Protein AF-A8RVJ3-F1 (afdb_monomer_lite)

Foldseek 3Di:
DVVVCVVVVVDDCVVVVDDPDPVVVVVVVVVVVVLVVCVVVDDPVVNVVVVVVVVVVVVVVVVVVVVCCVVVVVVVVVVVVVVVVVVVVVD

Radius of gyration: 20.99 Å; chains: 1; bounding box: 49×29×57 Å

Sequence (91 aa):
MILEAMYNGEFYPCETVVPTSPEYRKAIQTCAALMEQLSQRLSKEDYALVEELRAQNAIAQCEESESHFKYGFSAGLIVQQEAHEQLQNKK

Secondary structure (DSSP, 8-state):
-HHHHHHTT---HHHH-----HHHHHHHHHHHHHHHHHHHHS-HHHHHHHHHHHHHHHHHHHHHHHHHHHHHHHHHHHHHHHHHHHHHTT-

InterPro domains:
  IPR049215 Protein of unknown function DUF6809 [PF20648] (2-77)

pLDDT: mean 92.53, std 7.79, range [52.66, 98.38]

Structure (mmCIF, N/CA/C/O backbone):
data_AF-A8RVJ3-F1
#
_entry.id   AF-A8RVJ3-F1
#
loop_
_atom_site.group_PDB
_atom_site.id
_atom_site.type_symbol
_atom_site.label_atom_id
_atom_site.label_alt_id
_atom_site.label_comp_id
_atom_site.label_asym_id
_atom_site.label_entity_id
_atom_site.label_seq_id
_atom_site.pdbx_PDB_ins_code
_atom_site.Cartn_x
_atom_site.Cartn_y
_atom_site.Cartn_z
_atom_site.occupancy
_atom_site.B_iso_or_equiv
_atom_site.auth_seq_id
_atom_site.auth_comp_id
_atom_site.auth_asym_id
_atom_site.auth_atom_id
_atom_site.pdbx_PDB_model_num
ATOM 1 N N . MET A 1 1 ? -17.169 -16.930 14.267 1.00 81.00 1 MET A N 1
ATOM 2 C CA . MET A 1 1 ? -16.697 -15.768 15.075 1.00 81.00 1 MET A CA 1
ATOM 3 C C . MET A 1 1 ? -15.352 -15.277 14.538 1.00 81.00 1 MET A C 1
ATOM 5 O O . MET A 1 1 ? -14.709 -16.037 13.829 1.00 81.00 1 MET A O 1
ATOM 9 N N . ILE A 1 2 ? -14.891 -14.055 14.854 1.00 85.56 2 ILE A N 1
ATOM 10 C CA . ILE A 1 2 ? -13.614 -13.547 14.299 1.00 85.56 2 ILE A CA 1
ATOM 11 C C . ILE A 1 2 ? -12.408 -14.426 14.674 1.00 85.56 2 ILE A C 1
ATOM 13 O O . ILE A 1 2 ? -11.551 -14.667 13.837 1.00 85.56 2 ILE A O 1
ATOM 17 N N . LEU A 1 3 ? -12.397 -14.999 15.882 1.00 85.69 3 LEU A N 1
ATOM 18 C CA . LEU A 1 3 ? -11.338 -15.911 16.334 1.00 85.69 3 LEU A CA 1
ATOM 19 C C . LEU A 1 3 ? -11.294 -17.226 15.541 1.00 85.69 3 LEU A C 1
ATOM 21 O O . LEU A 1 3 ? -10.216 -17.723 15.246 1.00 85.69 3 LEU A O 1
ATOM 25 N N . GLU A 1 4 ? -12.450 -17.772 15.160 1.00 90.81 4 GLU A N 1
ATOM 26 C CA . GLU A 1 4 ? -12.528 -18.976 14.319 1.00 90.81 4 GLU A CA 1
ATOM 27 C C . GLU A 1 4 ? -12.086 -18.673 12.886 1.00 90.81 4 GLU A C 1
ATOM 29 O O . GLU A 1 4 ? -11.327 -19.441 12.310 1.00 90.81 4 GLU A O 1
ATOM 34 N N . ALA A 1 5 ? -12.496 -17.524 12.337 1.00 88.75 5 ALA A N 1
ATOM 35 C CA . ALA A 1 5 ? -12.056 -17.081 11.014 1.00 88.75 5 ALA A CA 1
ATOM 36 C C . ALA A 1 5 ? -10.534 -16.854 10.972 1.00 88.75 5 ALA A C 1
ATOM 38 O O . ALA A 1 5 ? -9.885 -17.200 9.989 1.00 88.75 5 ALA A O 1
ATOM 39 N N . MET A 1 6 ? -9.944 -16.328 12.052 1.00 86.44 6 MET A N 1
ATOM 40 C CA . MET A 1 6 ? -8.488 -16.236 12.197 1.00 86.44 6 MET A CA 1
ATOM 41 C C . MET A 1 6 ? -7.835 -17.621 12.305 1.00 86.44 6 MET A C 1
ATOM 43 O O . MET A 1 6 ? -6.845 -17.871 11.626 1.00 86.44 6 MET A O 1
ATOM 47 N N . TYR A 1 7 ? -8.390 -18.526 13.120 1.00 87.38 7 TYR A N 1
ATOM 48 C CA . TYR A 1 7 ? -7.863 -19.884 13.299 1.00 87.38 7 TYR A CA 1
ATOM 49 C C . TYR A 1 7 ? -7.877 -20.700 11.997 1.00 87.38 7 TYR A C 1
ATOM 51 O O . TYR A 1 7 ? -6.902 -21.378 11.685 1.00 87.38 7 TYR A O 1
ATOM 59 N N . ASN A 1 8 ? -8.953 -20.588 11.216 1.00 92.75 8 ASN A N 1
ATOM 60 C CA . ASN A 1 8 ? -9.123 -21.293 9.945 1.00 92.75 8 ASN A CA 1
ATOM 61 C C . ASN A 1 8 ? -8.394 -20.621 8.766 1.00 92.75 8 ASN A C 1
ATOM 63 O O . ASN A 1 8 ? -8.405 -21.161 7.663 1.00 92.75 8 ASN A O 1
ATOM 67 N N . GLY A 1 9 ? -7.780 -19.447 8.965 1.00 84.75 9 GLY A N 1
ATOM 68 C CA . GLY A 1 9 ? -7.119 -18.693 7.893 1.00 84.75 9 GLY A CA 1
ATOM 69 C C . GLY A 1 9 ? -8.077 -18.005 6.911 1.00 84.75 9 GLY A C 1
ATOM 70 O O . GLY A 1 9 ? -7.670 -17.613 5.825 1.00 84.75 9 GLY A O 1
ATOM 71 N N . GLU A 1 10 ? -9.344 -17.833 7.282 1.00 87.94 10 GLU A N 1
ATOM 72 C CA . GLU A 1 10 ? -10.380 -17.186 6.461 1.00 87.94 10 GLU A CA 1
ATOM 73 C C . GLU A 1 10 ? -10.395 -15.657 6.627 1.00 87.94 10 GLU A C 1
ATOM 75 O O . GLU A 1 10 ? -11.089 -14.941 5.905 1.00 87.94 10 GLU A O 1
ATOM 80 N N . PHE A 1 11 ? -9.631 -15.132 7.587 1.00 85.88 11 PHE A N 1
ATOM 81 C CA . PHE A 1 11 ? -9.514 -13.701 7.834 1.00 85.88 11 PHE A CA 1
ATOM 82 C C . PHE A 1 11 ? -8.255 -13.129 7.171 1.00 85.88 11 PHE A C 1
ATOM 84 O O . PHE A 1 11 ? -7.205 -13.018 7.803 1.00 85.88 11 PHE A O 1
ATOM 91 N N . TYR A 1 12 ? -8.379 -12.730 5.899 1.00 80.50 12 TYR A N 1
ATOM 92 C CA . TYR A 1 12 ? -7.290 -12.115 5.129 1.00 80.50 12 TYR A CA 1
ATOM 93 C C . TYR A 1 12 ? -7.706 -10.762 4.512 1.00 80.50 12 TYR A C 1
ATOM 95 O O . TYR A 1 12 ? -8.026 -10.666 3.320 1.00 80.50 12 TYR A O 1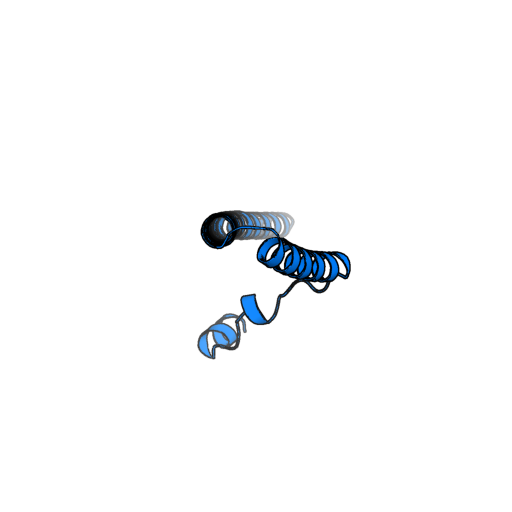
ATOM 103 N N . PRO A 1 13 ? -7.762 -9.683 5.320 1.00 80.06 13 PRO A N 1
ATOM 104 C CA . PRO A 1 13 ? -8.264 -8.388 4.865 1.00 80.06 13 PRO A CA 1
ATOM 105 C C . PRO A 1 13 ? -7.476 -7.770 3.707 1.00 80.06 13 PRO A C 1
ATOM 107 O O . PRO A 1 13 ? -8.062 -7.080 2.881 1.00 80.06 13 PRO A O 1
ATOM 110 N N . CYS A 1 14 ? -6.171 -8.027 3.601 1.00 68.81 14 CYS A N 1
ATOM 111 C CA . CYS A 1 14 ? -5.349 -7.464 2.528 1.00 68.81 14 CYS A CA 1
ATOM 112 C C . CYS A 1 14 ? -5.677 -8.019 1.129 1.00 68.81 14 CYS A C 1
ATOM 114 O O . CYS A 1 14 ? -5.427 -7.318 0.152 1.00 68.81 14 CYS A O 1
ATOM 116 N N . GLU A 1 15 ? -6.291 -9.203 1.005 1.00 74.44 15 GLU A N 1
ATOM 117 C CA . GLU A 1 15 ? -6.814 -9.697 -0.289 1.00 74.44 15 GLU A CA 1
ATOM 118 C C . GLU A 1 15 ? -8.295 -9.381 -0.489 1.00 74.44 15 GLU A C 1
ATOM 120 O O . GLU A 1 15 ? -8.757 -9.244 -1.621 1.00 74.44 15 GLU A O 1
ATOM 125 N N . THR A 1 16 ? -9.058 -9.275 0.598 1.00 79.88 16 THR A N 1
ATOM 126 C CA . THR A 1 16 ? -10.529 -9.225 0.534 1.00 79.88 16 THR A CA 1
ATOM 127 C C . THR A 1 16 ? -11.106 -7.818 0.687 1.00 79.88 16 THR A C 1
ATOM 129 O O . THR A 1 16 ? -12.223 -7.562 0.241 1.00 79.88 16 THR A O 1
ATOM 132 N N . VAL A 1 17 ? -10.348 -6.881 1.261 1.00 81.62 17 VAL A N 1
ATOM 133 C CA . VAL A 1 17 ? -10.771 -5.503 1.564 1.00 81.62 17 VAL A CA 1
ATOM 134 C C . VAL A 1 17 ? -9.971 -4.508 0.717 1.00 81.62 17 VAL A C 1
ATOM 136 O O . VAL A 1 17 ? -9.421 -3.520 1.199 1.00 81.62 17 VAL A O 1
ATOM 139 N N . VAL A 1 18 ? -9.891 -4.772 -0.587 1.00 81.50 18 VAL A N 1
ATOM 140 C CA . VAL A 1 18 ? -9.286 -3.839 -1.546 1.00 81.50 18 VAL A CA 1
ATOM 141 C C . VAL A 1 18 ? -10.271 -2.698 -1.829 1.00 81.50 18 VAL A C 1
ATOM 143 O O . VAL A 1 18 ? -11.453 -2.968 -2.070 1.00 81.50 18 VAL A O 1
ATOM 146 N N . PRO A 1 19 ? -9.831 -1.423 -1.857 1.00 88.62 19 PRO A N 1
ATOM 147 C CA . PRO A 1 19 ? -10.710 -0.317 -2.209 1.00 88.62 19 PRO A CA 1
ATOM 148 C C . PRO A 1 19 ? -11.363 -0.530 -3.582 1.00 88.62 19 PRO A C 1
ATOM 150 O O . PRO A 1 19 ? -10.704 -0.789 -4.589 1.00 88.62 19 PRO A O 1
ATOM 153 N N . THR A 1 20 ? -12.687 -0.417 -3.637 1.00 89.94 20 THR A N 1
ATOM 154 C CA . THR A 1 20 ? -13.469 -0.658 -4.861 1.00 89.94 20 THR A CA 1
ATOM 155 C C . THR A 1 20 ? -13.924 0.622 -5.551 1.00 89.94 20 THR A C 1
ATOM 157 O O . THR A 1 20 ? -14.578 0.543 -6.594 1.00 89.94 20 THR A O 1
ATOM 160 N N . SER A 1 21 ? -13.574 1.791 -5.002 1.00 95.00 21 SER A N 1
ATOM 161 C CA . SER A 1 21 ? -14.015 3.073 -5.544 1.00 95.00 21 SER A CA 1
ATOM 162 C C . SER A 1 21 ? -13.508 3.279 -6.980 1.00 95.00 21 SER A C 1
ATOM 164 O O . SER A 1 21 ? -12.372 2.899 -7.306 1.00 95.00 21 SER A O 1
ATOM 166 N N . PRO A 1 22 ? -14.329 3.871 -7.866 1.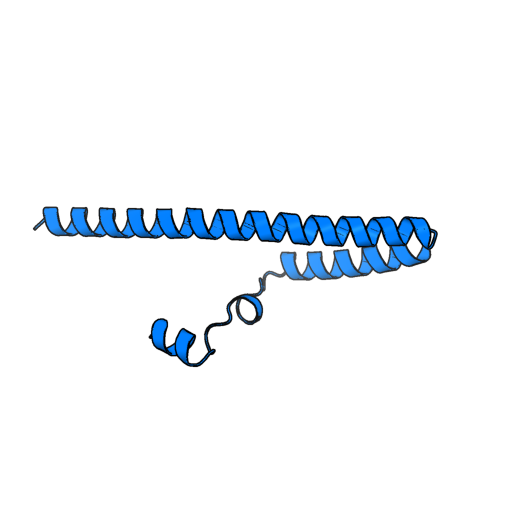00 96.44 22 PRO A N 1
ATOM 167 C CA . PRO A 1 22 ? -13.908 4.199 -9.227 1.00 96.44 22 PRO A CA 1
ATOM 168 C C . PRO A 1 22 ? -12.633 5.050 -9.264 1.00 96.44 22 PRO A C 1
ATOM 170 O O . PRO A 1 22 ? -11.766 4.828 -10.109 1.00 96.44 22 PRO A O 1
ATOM 173 N N . GLU A 1 23 ? -12.492 5.983 -8.323 1.00 97.19 23 GLU A N 1
ATOM 174 C CA . GLU A 1 23 ? -11.352 6.892 -8.209 1.00 97.19 23 GLU A CA 1
ATOM 175 C C . GLU A 1 23 ? -10.061 6.128 -7.912 1.00 97.19 23 GLU A C 1
ATOM 177 O O . GLU A 1 23 ? -9.054 6.348 -8.584 1.00 97.19 23 GLU A O 1
ATOM 182 N N . TYR A 1 24 ? -10.100 5.184 -6.963 1.00 94.25 24 TYR A N 1
ATOM 183 C CA . TYR A 1 24 ? -8.951 4.340 -6.640 1.00 94.25 24 TYR A CA 1
ATOM 184 C C . TYR A 1 24 ? -8.537 3.488 -7.841 1.00 94.25 24 TYR A C 1
ATOM 186 O O . TYR A 1 24 ? -7.368 3.481 -8.229 1.00 94.25 24 TYR A O 1
ATOM 194 N N . ARG A 1 25 ? -9.499 2.817 -8.487 1.00 95.06 25 ARG A N 1
ATOM 195 C CA . ARG A 1 25 ? -9.218 1.982 -9.666 1.00 95.06 25 ARG A CA 1
ATOM 196 C C . ARG A 1 25 ? -8.594 2.798 -10.796 1.00 95.06 25 ARG A C 1
ATOM 198 O O . ARG A 1 25 ? -7.610 2.362 -11.392 1.00 95.06 25 ARG A O 1
ATOM 205 N N . LYS A 1 26 ? -9.120 4.001 -11.050 1.00 97.38 26 LYS A N 1
ATOM 206 C CA . LYS A 1 26 ? -8.568 4.932 -12.041 1.00 97.38 26 LYS A CA 1
ATOM 207 C C . LYS A 1 26 ? -7.152 5.379 -11.672 1.00 97.38 26 LYS A C 1
ATOM 209 O O . LYS A 1 26 ? -6.295 5.448 -12.553 1.00 97.38 26 LYS A O 1
ATOM 214 N N . ALA A 1 27 ? -6.891 5.664 -10.397 1.00 96.94 27 ALA A N 1
ATOM 215 C CA . ALA A 1 27 ? -5.560 6.035 -9.927 1.00 96.94 27 ALA A CA 1
ATOM 216 C C . ALA A 1 27 ? -4.550 4.898 -10.154 1.00 96.94 27 ALA A C 1
ATOM 218 O O . ALA A 1 27 ? -3.512 5.138 -10.764 1.00 96.94 27 ALA A O 1
ATOM 219 N N . ILE A 1 28 ? -4.887 3.655 -9.786 1.00 94.62 28 ILE A N 1
ATOM 220 C CA . ILE A 1 28 ? -4.017 2.485 -10.002 1.00 94.62 28 ILE A CA 1
ATOM 221 C C . ILE A 1 28 ? -3.718 2.263 -11.490 1.00 94.62 28 ILE A C 1
ATOM 223 O O . ILE A 1 28 ? -2.560 2.066 -11.862 1.00 94.62 28 ILE A O 1
ATOM 227 N N . GLN A 1 29 ? -4.732 2.356 -12.354 1.00 96.50 29 GLN A N 1
ATOM 228 C CA . GLN A 1 29 ? -4.542 2.263 -13.807 1.00 96.50 29 GLN A CA 1
ATOM 229 C C . GLN A 1 29 ? -3.631 3.377 -14.338 1.00 96.50 29 GLN A C 1
ATOM 231 O O . GLN A 1 29 ? -2.746 3.123 -15.154 1.00 96.50 29 GLN A O 1
ATOM 236 N N . THR A 1 30 ? -3.807 4.604 -13.841 1.00 98.00 30 THR A N 1
ATOM 237 C CA . THR A 1 30 ? -2.971 5.751 -14.224 1.00 98.00 30 THR A CA 1
ATOM 238 C C . THR A 1 30 ? -1.524 5.554 -13.775 1.00 98.00 30 THR A C 1
ATOM 240 O O . THR A 1 30 ? -0.608 5.796 -14.556 1.00 98.00 30 THR A O 1
ATOM 243 N N . CYS A 1 31 ? -1.296 5.060 -12.555 1.00 96.44 31 CYS A N 1
ATOM 244 C CA . CYS A 1 31 ? 0.041 4.727 -12.068 1.00 96.44 31 CYS A CA 1
ATOM 245 C C . CYS A 1 31 ? 0.725 3.682 -12.959 1.00 96.44 31 CYS A C 1
ATOM 247 O O . CYS A 1 31 ? 1.901 3.842 -13.275 1.00 96.44 31 CYS A O 1
ATOM 249 N N . ALA A 1 32 ? 0.006 2.639 -13.387 1.00 96.75 32 ALA A N 1
ATOM 250 C CA . ALA A 1 32 ? 0.552 1.630 -14.294 1.00 96.75 32 ALA A CA 1
ATOM 251 C C . ALA A 1 32 ? 0.959 2.238 -15.649 1.00 96.75 32 ALA A C 1
ATOM 253 O O . ALA A 1 32 ? 2.089 2.040 -16.091 1.00 96.75 32 ALA A O 1
ATOM 254 N N . ALA A 1 33 ? 0.084 3.050 -16.252 1.00 98.19 33 ALA A N 1
ATOM 255 C CA . ALA A 1 33 ? 0.373 3.726 -17.517 1.00 98.19 33 ALA A CA 1
ATOM 256 C C . ALA A 1 33 ? 1.567 4.695 -17.412 1.00 98.19 33 ALA A C 1
ATOM 258 O O . ALA A 1 33 ? 2.390 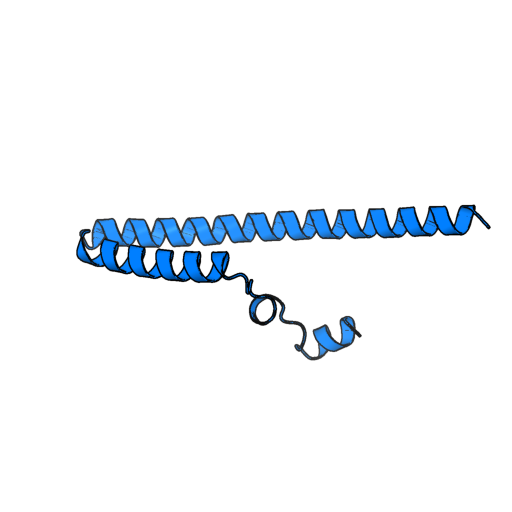4.771 -18.323 1.00 98.19 33 ALA A O 1
ATOM 259 N N . LEU A 1 34 ? 1.696 5.420 -16.295 1.00 98.25 34 LEU A N 1
ATOM 260 C CA . LEU A 1 34 ? 2.836 6.308 -16.056 1.00 98.25 34 LEU A CA 1
ATOM 261 C C . LEU A 1 34 ? 4.152 5.533 -15.937 1.00 98.25 34 LEU A C 1
ATOM 263 O O . LEU A 1 34 ? 5.145 5.965 -16.514 1.00 98.25 34 LEU A O 1
ATOM 267 N N . MET A 1 35 ? 4.172 4.388 -15.245 1.00 97.44 35 MET A N 1
ATOM 268 C CA . MET A 1 35 ? 5.378 3.550 -15.169 1.00 97.44 35 MET A CA 1
ATOM 269 C C . MET A 1 35 ? 5.812 3.058 -16.549 1.00 97.44 35 MET A C 1
ATOM 271 O O . MET A 1 35 ? 6.989 3.152 -16.886 1.00 97.44 35 MET A O 1
ATOM 275 N N . GLU A 1 36 ? 4.866 2.594 -17.370 1.00 97.50 36 GLU A N 1
ATOM 276 C CA . GLU A 1 36 ? 5.157 2.158 -18.738 1.00 97.50 36 GLU A CA 1
ATOM 277 C C . GLU A 1 36 ? 5.749 3.305 -19.570 1.00 97.50 36 GLU A C 1
ATOM 279 O O . GLU A 1 36 ? 6.797 3.140 -2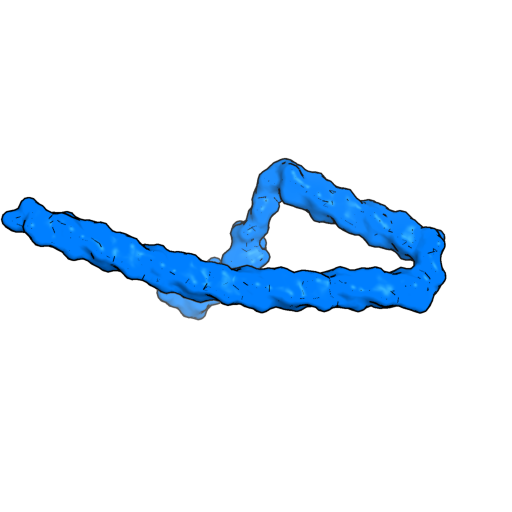0.196 1.00 97.50 36 GLU A O 1
ATOM 284 N N . GLN A 1 37 ? 5.156 4.500 -19.501 1.00 98.25 37 GLN A N 1
ATOM 285 C CA . GLN A 1 37 ? 5.700 5.682 -20.175 1.00 98.25 37 GLN A CA 1
ATOM 286 C C . GLN A 1 37 ? 7.101 6.055 -19.671 1.00 98.25 37 GLN A C 1
ATOM 288 O O . GLN A 1 37 ? 7.962 6.425 -20.470 1.00 98.25 37 GLN A O 1
ATOM 293 N N . LEU A 1 38 ? 7.351 5.964 -18.363 1.00 98.12 38 LEU A N 1
ATOM 294 C CA . LEU A 1 38 ? 8.664 6.245 -17.783 1.00 98.12 38 LEU A CA 1
ATOM 295 C C . LEU A 1 38 ? 9.709 5.220 -18.238 1.00 98.12 38 LEU A C 1
ATOM 297 O O . LEU A 1 38 ? 10.815 5.626 -18.589 1.00 98.12 38 LEU A O 1
ATOM 301 N N . SER A 1 39 ? 9.346 3.938 -18.344 1.00 96.94 39 SER A N 1
ATOM 302 C CA . SER A 1 39 ? 10.249 2.879 -18.824 1.00 96.94 39 SER A CA 1
ATOM 303 C C . SER A 1 39 ? 10.720 3.085 -20.267 1.00 96.94 39 SER A C 1
ATOM 305 O O . SER A 1 39 ? 11.812 2.659 -20.631 1.00 96.94 39 SER A O 1
ATOM 307 N N . GLN A 1 40 ? 9.915 3.769 -21.088 1.00 97.75 40 GLN A N 1
ATOM 308 C CA . GLN A 1 40 ? 10.245 4.078 -22.482 1.00 97.75 40 GLN A CA 1
ATOM 309 C C . GLN A 1 40 ? 11.074 5.362 -22.625 1.00 97.75 40 GLN A C 1
ATOM 311 O O . GLN A 1 40 ? 11.760 5.544 -23.629 1.00 97.75 40 GLN A O 1
ATOM 316 N N . ARG A 1 41 ? 10.978 6.281 -21.654 1.00 98.19 41 ARG A N 1
ATOM 317 C CA . ARG A 1 41 ? 11.588 7.620 -21.723 1.00 98.19 41 ARG A CA 1
ATOM 318 C C . ARG A 1 41 ? 12.913 7.732 -20.982 1.00 98.19 41 ARG A C 1
ATOM 320 O O . ARG A 1 41 ? 13.708 8.605 -21.325 1.00 98.19 41 ARG A O 1
ATOM 327 N N . LEU A 1 42 ? 13.110 6.929 -19.943 1.00 97.94 42 LEU A N 1
ATOM 328 C CA . LEU A 1 42 ? 14.280 6.994 -19.077 1.00 97.94 42 LEU A CA 1
ATOM 329 C C . LEU A 1 42 ? 15.356 5.998 -19.508 1.00 97.94 42 LEU A C 1
ATOM 331 O O . LEU A 1 42 ? 15.081 4.983 -20.150 1.00 97.94 42 LEU A O 1
ATOM 335 N N . SER A 1 43 ? 16.601 6.291 -19.128 1.00 98.19 43 SER A N 1
ATOM 336 C CA . SER A 1 43 ? 17.668 5.296 -19.188 1.00 98.19 43 SER A CA 1
ATOM 337 C C . SER A 1 43 ? 17.361 4.140 -18.225 1.00 98.19 43 SER A C 1
ATOM 339 O O . SER A 1 43 ? 16.550 4.276 -17.308 1.00 98.19 43 SER A O 1
ATOM 341 N N . LYS A 1 44 ? 18.026 2.991 -18.400 1.00 97.19 44 LYS A N 1
ATOM 342 C CA . LYS A 1 44 ? 17.854 1.854 -17.479 1.00 97.19 44 LYS A CA 1
ATOM 343 C C . LYS A 1 44 ? 18.238 2.210 -16.040 1.00 97.19 44 LYS A C 1
ATOM 345 O O . LYS A 1 44 ? 17.581 1.752 -15.115 1.00 97.19 44 LYS A O 1
ATOM 350 N N . GLU A 1 45 ? 19.286 3.013 -15.870 1.00 98.00 45 GLU A N 1
ATOM 351 C CA . GLU A 1 45 ? 19.778 3.436 -14.555 1.00 98.00 45 GLU A CA 1
ATOM 352 C C . GLU A 1 45 ? 18.784 4.388 -13.880 1.00 98.00 45 GLU A C 1
ATOM 354 O O . GLU A 1 45 ? 18.404 4.168 -12.733 1.00 98.00 45 GLU A O 1
ATOM 359 N N . ASP A 1 46 ? 18.272 5.379 -14.615 1.00 98.25 46 ASP A N 1
ATOM 360 C CA . ASP A 1 46 ? 17.285 6.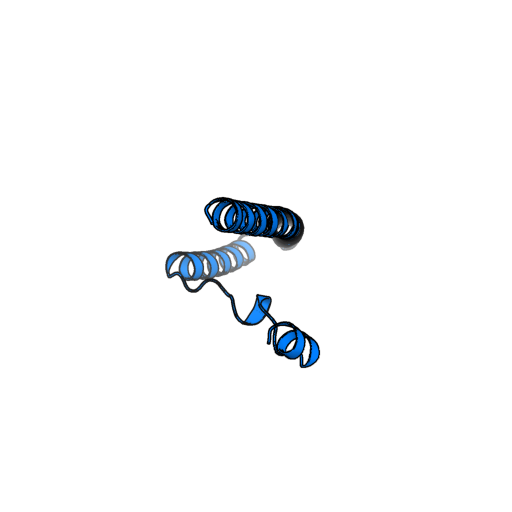323 -14.075 1.00 98.25 46 ASP A CA 1
ATOM 361 C C . ASP A 1 46 ? 15.940 5.648 -13.789 1.00 98.25 46 ASP A C 1
ATOM 363 O O . ASP A 1 46 ? 15.286 5.949 -12.790 1.00 98.25 46 ASP A O 1
ATOM 367 N N . TYR A 1 47 ? 15.511 4.717 -14.646 1.00 98.12 47 TYR A N 1
ATOM 368 C CA . TYR A 1 47 ? 14.280 3.967 -14.411 1.00 98.12 47 TYR A CA 1
ATOM 369 C C . TYR A 1 47 ? 14.397 3.065 -13.174 1.00 98.12 47 TYR A C 1
ATOM 371 O O . TYR A 1 47 ? 13.458 3.010 -12.383 1.00 98.12 47 TYR A O 1
ATOM 379 N N . ALA A 1 48 ? 15.561 2.445 -12.940 1.00 98.00 48 ALA A N 1
ATOM 380 C CA . ALA A 1 48 ? 15.806 1.675 -11.720 1.00 98.00 48 ALA A CA 1
ATOM 381 C C . ALA A 1 48 ? 15.685 2.542 -10.451 1.00 98.00 48 ALA A C 1
ATOM 383 O O . ALA A 1 48 ? 15.137 2.086 -9.449 1.00 98.00 48 ALA A O 1
ATOM 384 N N . LEU A 1 49 ? 16.112 3.812 -10.496 1.00 98.38 49 LEU A N 1
ATOM 385 C CA . LEU A 1 49 ? 15.902 4.751 -9.385 1.00 98.38 49 LEU A CA 1
ATOM 386 C C . LEU A 1 49 ? 14.415 5.056 -9.146 1.00 98.38 49 LEU A C 1
ATOM 388 O O . LEU A 1 49 ? 13.998 5.206 -7.998 1.00 98.38 49 LEU A O 1
ATOM 392 N N . VAL A 1 50 ? 13.600 5.132 -10.204 1.00 97.94 50 VAL A N 1
ATOM 393 C CA . VAL A 1 50 ? 12.140 5.296 -10.077 1.00 97.94 50 VAL A CA 1
ATOM 394 C C . VAL A 1 50 ? 11.498 4.057 -9.448 1.00 97.94 50 VAL A C 1
ATOM 396 O O . VAL A 1 50 ? 10.616 4.195 -8.597 1.00 97.94 50 VAL A O 1
ATOM 399 N N . GLU A 1 51 ? 11.930 2.857 -9.840 1.00 97.69 51 GLU A N 1
ATOM 400 C CA . GLU A 1 51 ? 11.450 1.610 -9.236 1.00 97.69 51 GLU A CA 1
ATOM 401 C C . GLU A 1 51 ? 11.820 1.524 -7.751 1.00 97.69 51 GLU A C 1
ATOM 403 O O . GLU A 1 51 ? 10.953 1.222 -6.928 1.00 97.69 51 GLU A O 1
ATOM 408 N N . GLU A 1 52 ? 13.053 1.890 -7.393 1.00 98.25 52 GLU A N 1
ATOM 409 C CA . GLU A 1 52 ? 13.500 1.942 -5.999 1.00 98.25 52 GLU A CA 1
ATOM 410 C C . GLU A 1 52 ? 12.705 2.976 -5.188 1.00 98.25 52 GLU A C 1
ATOM 412 O O . GLU A 1 52 ? 12.185 2.659 -4.120 1.00 98.25 52 GLU A O 1
ATOM 417 N N . LEU A 1 53 ? 12.509 4.192 -5.715 1.00 98.06 53 LEU A N 1
ATOM 418 C CA . LEU A 1 53 ? 11.678 5.215 -5.070 1.00 98.06 53 LEU A CA 1
ATOM 419 C C . LEU A 1 53 ? 10.259 4.697 -4.799 1.00 98.06 53 LEU A C 1
ATOM 421 O O . LEU A 1 53 ? 9.699 4.927 -3.725 1.00 98.06 53 LEU A O 1
ATOM 425 N N . ARG A 1 54 ? 9.662 3.989 -5.764 1.00 96.62 54 ARG A N 1
ATOM 426 C CA . ARG A 1 54 ? 8.332 3.395 -5.600 1.00 96.62 54 ARG A CA 1
ATOM 427 C C . ARG A 1 54 ? 8.329 2.309 -4.522 1.00 96.62 54 ARG A C 1
ATOM 429 O O . ARG A 1 54 ? 7.377 2.263 -3.743 1.00 96.62 54 ARG A O 1
ATOM 436 N N . ALA A 1 55 ? 9.355 1.462 -4.474 1.00 97.69 55 ALA A N 1
ATOM 437 C CA . ALA A 1 55 ? 9.490 0.434 -3.448 1.00 97.69 55 ALA A CA 1
ATOM 438 C C . ALA A 1 55 ? 9.602 1.056 -2.046 1.00 97.69 55 ALA A C 1
ATOM 440 O O . ALA A 1 55 ? 8.849 0.675 -1.149 1.00 97.69 55 ALA A O 1
ATOM 441 N N . GLN A 1 56 ? 10.448 2.076 -1.877 1.00 98.38 56 GLN A N 1
ATOM 442 C CA . GLN A 1 56 ? 10.603 2.786 -0.604 1.00 98.38 56 GLN A CA 1
ATOM 443 C C . GLN A 1 56 ? 9.314 3.498 -0.172 1.00 98.38 56 GLN A C 1
ATOM 445 O O . GLN A 1 56 ? 8.919 3.402 0.989 1.00 98.38 56 GLN A O 1
ATOM 450 N N . ASN A 1 57 ? 8.597 4.137 -1.104 1.00 97.25 57 ASN A N 1
ATOM 451 C CA . ASN A 1 57 ? 7.293 4.737 -0.807 1.00 97.25 57 ASN A CA 1
ATOM 452 C C . ASN A 1 57 ? 6.260 3.692 -0.358 1.00 97.25 57 ASN A C 1
ATOM 454 O O . ASN A 1 57 ? 5.466 3.970 0.538 1.00 97.25 57 ASN A O 1
ATOM 458 N N . ALA A 1 58 ? 6.264 2.494 -0.953 1.00 94.88 58 ALA A N 1
ATOM 459 C CA . ALA A 1 58 ? 5.368 1.413 -0.542 1.00 94.88 58 ALA A CA 1
ATOM 460 C C . ALA A 1 58 ? 5.692 0.905 0.874 1.00 94.88 58 ALA A C 1
ATOM 462 O O . ALA A 1 58 ? 4.774 0.673 1.659 1.00 94.88 58 ALA A O 1
ATOM 463 N N . ILE A 1 59 ? 6.979 0.784 1.218 1.00 96.38 59 ILE A N 1
ATOM 464 C CA . ILE A 1 59 ? 7.424 0.413 2.570 1.00 96.38 59 ILE A CA 1
ATOM 465 C C . ILE A 1 59 ? 6.988 1.478 3.582 1.00 96.38 59 ILE A C 1
ATOM 467 O O . ILE A 1 59 ? 6.328 1.146 4.564 1.00 96.38 59 ILE A O 1
ATOM 471 N N . ALA A 1 60 ? 7.279 2.756 3.315 1.00 97.56 60 ALA A N 1
ATOM 472 C CA . ALA A 1 60 ? 6.885 3.859 4.190 1.00 97.56 60 ALA A CA 1
ATOM 473 C C . ALA A 1 60 ? 5.363 3.901 4.406 1.00 97.56 60 ALA A C 1
ATOM 475 O O . ALA A 1 60 ? 4.902 3.961 5.544 1.00 97.56 60 ALA A O 1
ATOM 476 N N . GLN A 1 61 ? 4.575 3.771 3.332 1.00 93.88 61 GLN A N 1
ATOM 477 C CA . GLN A 1 61 ? 3.115 3.731 3.425 1.00 93.88 61 GLN A CA 1
ATOM 478 C C . GLN A 1 61 ? 2.610 2.530 4.240 1.00 93.88 61 GLN A C 1
ATOM 480 O O . GLN A 1 61 ? 1.594 2.644 4.931 1.00 93.88 61 GLN A O 1
ATOM 485 N N . CYS A 1 62 ? 3.291 1.382 4.175 1.00 92.19 62 CYS A N 1
ATOM 486 C CA . CYS A 1 62 ? 2.950 0.210 4.978 1.00 92.19 62 CYS A CA 1
ATOM 487 C C . CYS A 1 62 ? 3.188 0.466 6.474 1.00 92.19 62 CYS A C 1
ATOM 489 O O . CYS A 1 62 ? 2.276 0.255 7.272 1.00 92.19 62 CYS A O 1
ATOM 491 N N . GLU A 1 63 ? 4.361 0.988 6.842 1.00 96.19 63 GLU A N 1
ATOM 492 C CA . GLU A 1 63 ? 4.714 1.338 8.229 1.00 96.19 63 GLU A CA 1
ATOM 493 C C . GLU A 1 63 ? 3.762 2.399 8.815 1.00 96.19 63 GLU A C 1
ATOM 495 O O . GLU A 1 63 ? 3.280 2.283 9.949 1.00 96.19 63 GLU A O 1
ATOM 500 N N . GLU A 1 64 ? 3.426 3.419 8.018 1.00 96.00 64 GLU A N 1
ATOM 501 C CA . GLU A 1 64 ? 2.426 4.429 8.373 1.00 96.00 64 GLU A CA 1
ATOM 502 C C . GLU A 1 64 ? 1.049 3.793 8.587 1.00 96.00 64 GLU A C 1
ATOM 504 O O . GLU A 1 64 ? 0.393 4.048 9.597 1.00 96.00 64 GLU A O 1
ATOM 509 N N . SER A 1 65 ? 0.606 2.937 7.662 1.00 90.12 65 SER A N 1
ATOM 510 C CA . SER A 1 65 ? -0.700 2.274 7.742 1.00 90.12 65 SER A CA 1
ATOM 511 C C . SER A 1 65 ? -0.807 1.355 8.957 1.00 90.12 65 SER A C 1
ATOM 513 O O . SER A 1 65 ? -1.841 1.356 9.626 1.00 90.12 65 SER A O 1
ATOM 515 N N . GLU A 1 66 ? 0.251 0.612 9.287 1.00 92.69 66 GLU A N 1
ATOM 516 C CA . GLU A 1 66 ? 0.303 -0.214 10.495 1.00 92.69 66 GLU A CA 1
ATOM 517 C C . GLU A 1 66 ? 0.208 0.647 11.762 1.00 92.69 66 GLU A C 1
ATOM 519 O O . GLU A 1 66 ? -0.564 0.336 12.676 1.00 92.69 66 GLU A O 1
ATOM 524 N N . SER A 1 67 ? 0.939 1.763 11.799 1.00 93.31 67 SER A N 1
ATOM 525 C CA . SER A 1 67 ? 0.901 2.714 12.913 1.00 93.31 67 SER A CA 1
ATOM 526 C C . SER A 1 67 ? -0.494 3.323 13.089 1.00 93.31 67 SER A C 1
ATOM 528 O O . SER A 1 67 ? -1.043 3.316 14.197 1.00 93.31 67 SER A O 1
ATOM 530 N N . HIS A 1 68 ? -1.109 3.780 11.994 1.00 94.56 68 HIS A N 1
ATOM 531 C CA . HIS A 1 68 ? -2.476 4.302 11.985 1.00 94.56 68 HIS A CA 1
ATOM 532 C C . HIS A 1 68 ? -3.491 3.250 12.428 1.00 94.56 68 HIS A C 1
ATOM 534 O O . HIS A 1 68 ? -4.379 3.561 13.224 1.00 94.56 68 HIS A O 1
ATOM 540 N N . PHE A 1 69 ? -3.354 2.008 11.956 1.00 91.62 69 PHE A N 1
ATOM 541 C CA . PHE A 1 69 ? -4.237 0.913 12.343 1.00 91.62 69 PHE A CA 1
ATOM 542 C C . PHE A 1 69 ? -4.153 0.636 13.845 1.00 91.62 69 PHE A C 1
ATOM 544 O O . PHE A 1 69 ? -5.182 0.645 14.517 1.00 91.62 69 PHE A O 1
ATOM 551 N N . LYS A 1 70 ? -2.945 0.451 14.398 1.00 94.06 70 LYS A N 1
ATOM 552 C CA . LYS A 1 70 ? -2.752 0.182 15.835 1.00 94.06 70 LYS A CA 1
ATOM 553 C C . LYS A 1 70 ? -3.339 1.293 16.701 1.00 94.06 70 LYS A C 1
ATOM 555 O O . LYS A 1 70 ? -4.051 1.012 17.671 1.00 94.06 70 LYS A O 1
ATOM 560 N N . TYR A 1 71 ? -3.066 2.545 16.340 1.00 95.38 71 TYR A N 1
ATOM 561 C CA . TYR A 1 71 ? -3.583 3.698 17.066 1.00 95.38 71 TYR A CA 1
ATOM 562 C C . TYR A 1 71 ? -5.111 3.796 16.959 1.00 95.38 71 TYR A C 1
ATOM 564 O O . TYR A 1 71 ? -5.800 3.844 17.979 1.00 95.38 71 TYR A O 1
ATOM 572 N N . GLY A 1 72 ? -5.651 3.765 15.737 1.00 95.19 72 GLY A N 1
ATOM 573 C CA . GLY A 1 72 ? -7.085 3.890 15.476 1.00 95.19 72 GLY A CA 1
ATOM 574 C C . GLY A 1 72 ? -7.905 2.754 16.088 1.00 95.19 72 GLY A C 1
ATOM 575 O O . GLY A 1 72 ? -8.959 3.003 16.671 1.00 95.19 72 GLY A O 1
ATOM 576 N N . PHE A 1 73 ? -7.397 1.522 16.031 1.00 94.81 73 PHE A N 1
ATOM 577 C CA . PHE A 1 73 ? -8.023 0.368 16.673 1.00 94.81 73 PHE A CA 1
ATOM 578 C C . PHE A 1 73 ? -8.087 0.541 18.195 1.00 94.81 73 PHE A C 1
ATOM 580 O O . PHE A 1 73 ? -9.149 0.367 18.791 1.00 94.81 73 PHE A O 1
ATOM 587 N N . SER A 1 74 ? -6.980 0.960 18.819 1.00 95.62 74 SER A N 1
ATOM 588 C CA . SER A 1 74 ? -6.922 1.205 20.267 1.00 95.62 74 SER A CA 1
ATOM 589 C C . SER A 1 74 ? -7.880 2.320 20.695 1.00 95.62 74 SER A C 1
ATOM 591 O O . SER A 1 74 ? -8.626 2.156 21.659 1.00 95.62 74 SER A O 1
ATOM 593 N N . ALA A 1 75 ? -7.918 3.427 19.947 1.00 96.81 75 ALA A N 1
ATOM 594 C CA . ALA A 1 75 ? -8.866 4.512 20.185 1.00 96.81 75 ALA A CA 1
ATOM 595 C C . ALA A 1 75 ? -10.324 4.033 20.064 1.00 96.81 75 ALA A C 1
ATOM 597 O O . ALA A 1 75 ? -11.154 4.369 20.907 1.00 96.81 75 ALA A O 1
ATOM 598 N N . GLY A 1 76 ? -10.631 3.197 19.066 1.00 96.44 76 GLY A N 1
ATOM 599 C CA . GLY A 1 76 ? -11.957 2.604 18.891 1.00 96.44 76 GLY A CA 1
ATOM 600 C C . GLY A 1 76 ? -12.401 1.743 20.078 1.00 96.44 76 GLY A C 1
ATOM 601 O O . GLY A 1 76 ? -13.554 1.837 20.497 1.00 96.44 76 GLY A O 1
ATOM 602 N N . LEU A 1 77 ? -11.491 0.954 20.662 1.00 96.62 77 LEU A N 1
ATOM 603 C CA . LEU A 1 77 ? -11.778 0.167 21.868 1.00 96.62 77 LEU A CA 1
ATOM 604 C C . LEU A 1 77 ? -12.064 1.054 23.086 1.00 96.62 77 LEU A C 1
ATOM 606 O O . LEU A 1 77 ? -13.009 0.783 23.821 1.00 96.62 77 LEU A O 1
ATOM 610 N N . ILE A 1 78 ? -11.299 2.134 23.268 1.00 96.44 78 ILE A N 1
ATOM 611 C CA . ILE A 1 78 ? -11.524 3.095 24.359 1.00 96.44 78 ILE A CA 1
ATOM 612 C C . ILE A 1 78 ? -12.901 3.751 24.217 1.00 96.44 78 ILE A C 1
ATOM 614 O O . ILE A 1 78 ? -13.671 3.773 25.174 1.00 96.44 78 ILE A O 1
ATOM 618 N N . VAL A 1 79 ? -13.248 4.221 23.013 1.00 97.25 79 VAL A N 1
ATOM 619 C CA . VAL A 1 79 ? -14.563 4.825 22.737 1.00 97.25 79 VAL A CA 1
ATOM 620 C C . VAL A 1 79 ? -15.693 3.825 22.989 1.00 97.25 79 VAL A C 1
ATOM 622 O O . VAL A 1 79 ? -16.728 4.189 23.548 1.00 97.25 79 VAL A O 1
ATOM 625 N N . GLN A 1 80 ? -15.509 2.558 22.606 1.00 96.00 80 GLN A N 1
ATOM 626 C CA . GLN A 1 80 ? -16.494 1.508 22.861 1.00 96.00 80 GLN A CA 1
ATOM 627 C C . GLN A 1 80 ? -16.687 1.258 24.363 1.00 96.00 80 GLN A C 1
ATOM 629 O O . GLN A 1 80 ? -17.835 1.143 24.805 1.00 96.00 80 GLN A O 1
ATOM 634 N N . GLN A 1 81 ? -15.601 1.204 25.137 1.00 95.06 81 GLN A N 1
ATOM 635 C CA . GLN A 1 81 ? -15.656 1.036 26.588 1.00 95.06 81 GLN A CA 1
ATOM 636 C C . GLN A 1 81 ? -16.362 2.223 27.254 1.00 95.06 81 GLN A C 1
ATOM 638 O O . GLN A 1 81 ? -17.301 2.021 28.024 1.00 95.06 81 GLN A O 1
ATOM 643 N N . GLU A 1 82 ? -15.974 3.452 26.911 1.00 95.44 82 GLU A N 1
ATOM 644 C CA . GLU A 1 82 ? -16.579 4.664 27.466 1.00 95.44 82 GLU A CA 1
ATOM 645 C C . GLU A 1 82 ? -18.085 4.726 27.163 1.00 95.44 82 GLU A C 1
ATOM 647 O O . GLU A 1 82 ? -18.903 4.966 28.054 1.00 95.44 82 GLU A O 1
ATOM 652 N N . ALA A 1 83 ? -18.477 4.435 25.917 1.00 96.12 83 ALA A N 1
ATOM 653 C CA . ALA A 1 83 ? -19.884 4.379 25.531 1.00 96.12 83 ALA A CA 1
ATOM 654 C C . ALA A 1 83 ? -20.659 3.321 26.336 1.00 96.12 83 ALA A C 1
ATOM 656 O O . ALA A 1 83 ? -21.807 3.552 26.725 1.00 96.12 83 ALA A O 1
ATOM 657 N N . HIS A 1 84 ? -20.042 2.169 26.609 1.00 95.06 84 HIS A N 1
ATOM 658 C CA . HIS A 1 84 ? -20.652 1.113 27.410 1.00 95.06 84 HIS A CA 1
ATOM 659 C C . HIS A 1 84 ? -20.866 1.542 28.869 1.00 95.06 84 HIS A C 1
ATOM 661 O O . HIS A 1 84 ? -21.971 1.385 29.395 1.00 95.06 84 HIS A O 1
ATOM 667 N N . GLU A 1 85 ? -19.851 2.132 29.501 1.00 95.75 85 GLU A N 1
ATOM 668 C CA . GLU A 1 85 ? -19.918 2.641 30.876 1.00 95.75 85 GLU A CA 1
ATOM 669 C C . GLU A 1 85 ? -20.986 3.736 31.022 1.00 95.75 85 GLU A C 1
ATOM 671 O O . GLU A 1 85 ? -21.800 3.696 31.948 1.00 95.75 85 GLU A O 1
ATOM 676 N N . GLN A 1 86 ? -21.071 4.671 30.067 1.00 91.44 86 GLN A N 1
ATOM 677 C CA . GLN A 1 86 ? -22.104 5.714 30.070 1.00 91.44 86 GLN A CA 1
ATOM 678 C C . GLN A 1 86 ? -23.532 5.149 29.986 1.00 91.44 86 GLN A C 1
ATOM 680 O O . GLN A 1 86 ? -24.454 5.723 30.571 1.00 91.44 86 GLN A O 1
ATOM 685 N N . LEU A 1 87 ? -23.743 4.048 29.258 1.00 93.19 87 LEU A N 1
ATOM 686 C CA . LEU A 1 87 ? -25.047 3.383 29.182 1.00 93.19 87 LEU A CA 1
ATOM 687 C C . LEU A 1 87 ? -25.388 2.622 30.469 1.00 93.19 87 LEU A C 1
ATOM 689 O O . LEU A 1 87 ? -26.560 2.576 30.845 1.00 93.19 87 LEU A O 1
ATOM 693 N N . GLN A 1 88 ? -24.394 2.035 31.143 1.00 88.38 88 GLN A N 1
ATOM 694 C CA . GLN A 1 88 ? -24.597 1.344 32.419 1.00 88.38 88 GLN A CA 1
ATOM 695 C C . GLN A 1 88 ? -24.881 2.317 33.568 1.00 88.38 88 GLN A C 1
ATOM 697 O O . GLN A 1 88 ? -25.805 2.077 34.337 1.00 88.38 88 GLN A O 1
ATOM 702 N N . ASN A 1 89 ? -24.169 3.446 33.632 1.00 80.50 89 ASN A N 1
ATOM 703 C CA . ASN A 1 89 ? -24.332 4.469 34.675 1.00 80.50 89 ASN A CA 1
ATOM 704 C C . ASN A 1 89 ? -25.649 5.266 34.576 1.00 80.50 89 ASN A C 1
ATOM 706 O O . ASN A 1 89 ? -25.946 6.086 35.442 1.00 80.50 89 ASN A O 1
ATOM 710 N N . LYS A 1 90 ? -26.427 5.066 33.504 1.00 68.81 90 LYS A N 1
ATOM 711 C CA . LYS A 1 90 ? -27.766 5.647 33.310 1.00 68.81 90 LYS A CA 1
ATOM 712 C C . LYS A 1 90 ? -28.908 4.735 33.784 1.00 68.81 90 LYS A C 1
ATOM 714 O O . LYS A 1 90 ? -30.065 5.133 33.646 1.00 68.81 90 LYS A O 1
ATOM 719 N N . LYS A 1 91 ? -28.609 3.530 34.2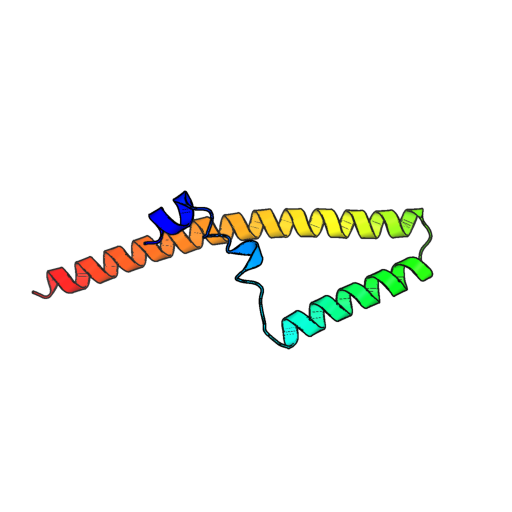77 1.00 52.66 91 LYS A N 1
ATOM 720 C CA . LYS A 1 91 ? -29.572 2.624 34.923 1.00 52.66 91 LYS A CA 1
ATOM 721 C C . LYS A 1 91 ? -29.516 2.775 36.435 1.00 52.66 91 LYS A C 1
ATOM 723 O O . LYS A 1 91 ? -30.594 2.615 37.046 1.00 52.66 91 LYS A O 1
#

Organism: Enterocloster bolteae (strain ATCC BAA-613 / DSM 15670 / CCUG 46953 / JCM 12243 / WAL 16351) (NCBI:txid411902)